Protein AF-A0A962GP03-F1 (afdb_monomer_lite)

Foldseek 3Di:
DVVLLVVLLQQLLVQLLVLLVVLVVLCPPPVHPDPDALLVSLVRSLVRLLVVLVVVVVVLVCCCVPVVDCSLQDDPNRGPSPVVSVSSSVSSNVSSNVNSVVSSVVVVVPCVVVVVVVVVVVCVVCVVVPDDD

Radius of gyration: 21.1 Å; chains: 1; bounding box: 60×28×48 Å

Secondary structure (DSSP, 8-state):
-HHHHHHHHHHHHHHHHHHHHHHHHHHH-TTS-----HHHHHHHHHHHHHHHHHHHHHHHHHHHHHT----S--BTTBSSSHHHHHHHHHHHHHHHHHHHHHHHHHHHTTTHHHHHHHHHHHHHH-HHHH---

pLDDT: mean 88.61, std 11.93, range [52.28, 98.69]

Sequence (133 aa):
WWWDIALHTSSGALLGILGFLLVYVLNENRRIDLHLSPGFVALFAFGFALAAGALWEIFEFSMDKLVGTHMQKPMLGDLSGLTDTMWDLIVDALGALLAALYGWRYLRRGQRSLLRQLIERFVSSNPRLFRRG

Structure (mmCIF, N/CA/C/O bac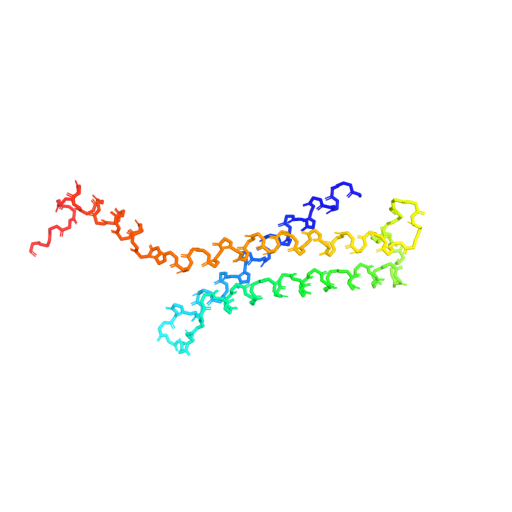kbone):
data_AF-A0A962GP03-F1
#
_entry.id   AF-A0A962GP03-F1
#
loop_
_atom_site.group_PDB
_atom_site.id
_atom_site.type_symbol
_atom_site.label_atom_id
_atom_site.label_alt_id
_atom_site.label_comp_id
_atom_site.label_asym_id
_atom_site.label_entity_id
_atom_site.label_seq_id
_atom_site.pdbx_PDB_ins_code
_atom_site.Cartn_x
_atom_site.Cartn_y
_atom_site.Cartn_z
_atom_site.occupancy
_atom_site.B_iso_or_equiv
_atom_site.auth_seq_id
_atom_site.auth_comp_id
_atom_site.auth_asym_id
_atom_site.auth_atom_id
_atom_site.pdbx_PDB_model_num
ATOM 1 N N . TRP A 1 1 ? 0.698 3.106 -17.165 1.00 73.94 1 TRP A N 1
ATOM 2 C CA . TRP A 1 1 ? 1.052 4.379 -16.511 1.00 73.94 1 TRP A CA 1
ATOM 3 C C . TRP A 1 1 ? -0.111 4.910 -15.682 1.00 73.94 1 TRP A C 1
ATOM 5 O O . TRP A 1 1 ? -0.216 4.469 -14.556 1.00 73.94 1 TRP A O 1
ATOM 15 N N . TRP A 1 2 ? -1.050 5.745 -16.161 1.00 89.94 2 TRP A N 1
ATOM 16 C CA . TRP A 1 2 ? -2.041 6.337 -15.228 1.00 89.94 2 TRP A CA 1
ATOM 17 C C . TRP A 1 2 ? -2.975 5.301 -14.584 1.00 89.94 2 TRP A C 1
ATOM 19 O O . TRP A 1 2 ? -3.374 5.451 -13.432 1.00 89.94 2 TRP A O 1
ATOM 29 N N . TRP A 1 3 ? -3.317 4.248 -15.330 1.00 93.25 3 TRP A N 1
ATOM 30 C CA . TRP A 1 3 ? -4.164 3.169 -14.837 1.00 93.25 3 TRP A CA 1
ATOM 31 C C . TRP A 1 3 ? -3.421 2.224 -13.877 1.00 93.25 3 TRP A C 1
ATOM 33 O O . TRP A 1 3 ? -4.082 1.730 -12.972 1.00 93.25 3 TRP A O 1
ATOM 43 N N . ASP A 1 4 ? -2.094 2.023 -14.013 1.00 93.31 4 ASP A N 1
ATOM 44 C CA . ASP A 1 4 ? -1.279 1.297 -13.005 1.00 93.31 4 ASP A CA 1
ATOM 45 C C . ASP A 1 4 ? -1.375 2.036 -11.683 1.00 93.31 4 ASP A C 1
ATOM 47 O O . ASP A 1 4 ? -1.822 1.486 -10.688 1.00 93.31 4 ASP A O 1
ATOM 51 N N . ILE A 1 5 ? -1.060 3.332 -11.712 1.00 94.38 5 ILE A N 1
ATOM 52 C CA . ILE A 1 5 ? -1.046 4.173 -10.521 1.00 94.38 5 ILE A CA 1
ATOM 53 C C . ILE A 1 5 ? -2.415 4.163 -9.838 1.00 94.38 5 ILE A C 1
ATOM 55 O O . ILE A 1 5 ? -2.506 4.068 -8.614 1.00 94.38 5 ILE A O 1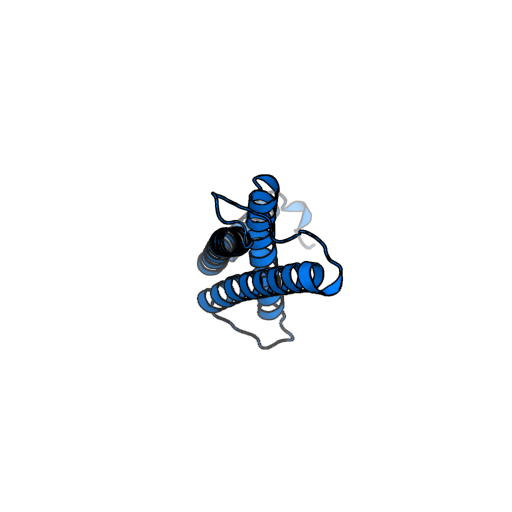
ATOM 59 N N . ALA A 1 6 ? -3.501 4.235 -10.613 1.00 95.12 6 ALA A N 1
ATOM 60 C CA . ALA A 1 6 ? -4.850 4.122 -10.071 1.00 95.12 6 ALA A CA 1
ATOM 61 C C . ALA A 1 6 ? -5.117 2.733 -9.462 1.00 95.12 6 ALA A C 1
ATOM 63 O O . ALA A 1 6 ? -5.709 2.646 -8.383 1.00 95.12 6 ALA A O 1
ATOM 64 N N . LEU A 1 7 ? -4.671 1.666 -10.132 1.00 96.38 7 LEU A N 1
ATOM 65 C CA . LEU A 1 7 ? -4.795 0.291 -9.664 1.00 96.38 7 LEU A CA 1
ATOM 66 C C . LEU A 1 7 ? -4.043 0.095 -8.344 1.00 96.38 7 LEU A C 1
ATOM 68 O O . LEU A 1 7 ? -4.696 -0.302 -7.383 1.00 96.38 7 LEU A O 1
ATOM 72 N N . HIS A 1 8 ? -2.769 0.478 -8.258 1.00 96.56 8 HIS A N 1
ATOM 73 C CA . HIS A 1 8 ? -1.949 0.425 -7.041 1.00 96.56 8 HIS A CA 1
ATOM 74 C C . HIS A 1 8 ? -2.544 1.263 -5.906 1.00 96.56 8 HIS A C 1
ATOM 76 O O . HIS A 1 8 ? -2.837 0.769 -4.821 1.00 96.56 8 HIS A O 1
ATOM 82 N N . THR A 1 9 ? -2.908 2.519 -6.176 1.00 94.94 9 THR A N 1
ATOM 83 C CA . THR A 1 9 ? -3.558 3.358 -5.151 1.00 94.94 9 THR A CA 1
ATOM 84 C C . THR A 1 9 ? -4.806 2.675 -4.570 1.00 94.94 9 THR A C 1
ATOM 86 O O . THR A 1 9 ? -5.031 2.675 -3.354 1.00 94.94 9 THR A O 1
ATOM 89 N N . SER A 1 10 ? -5.640 2.092 -5.440 1.00 95.38 10 SER A N 1
ATOM 90 C CA . SER A 1 10 ? -6.871 1.418 -5.025 1.00 95.38 10 SER A CA 1
ATOM 91 C C . SER A 1 10 ? -6.610 0.081 -4.325 1.00 95.38 10 SER A C 1
ATOM 93 O O . SER A 1 10 ? -7.256 -0.206 -3.314 1.00 95.38 10 SER A O 1
ATOM 9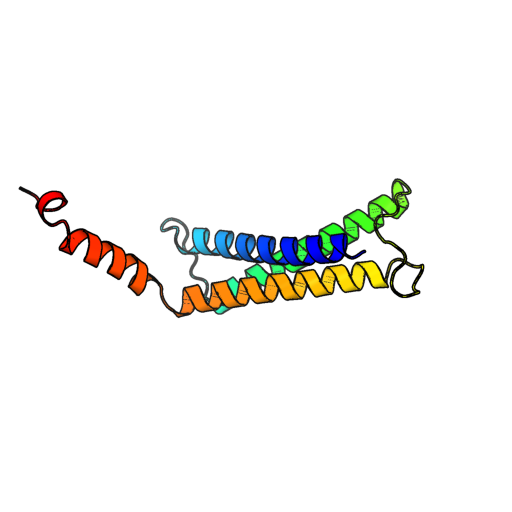5 N N . SER A 1 11 ? -5.649 -0.713 -4.800 1.00 96.00 11 SER A N 1
ATOM 96 C CA . SER A 1 11 ? -5.292 -2.008 -4.227 1.00 96.00 11 SER A CA 1
ATOM 97 C C . SER A 1 11 ? -4.622 -1.829 -2.866 1.00 96.00 11 SER A C 1
ATOM 99 O O . SER A 1 11 ? -5.046 -2.486 -1.918 1.00 96.00 11 SER A O 1
ATOM 101 N N . GLY A 1 12 ? -3.697 -0.878 -2.706 1.00 95.38 12 GLY A N 1
ATOM 102 C CA . GLY A 1 12 ? -3.090 -0.527 -1.422 1.00 95.38 12 GLY A CA 1
ATOM 103 C C . GLY A 1 12 ? -4.129 -0.127 -0.371 1.00 95.38 12 GLY A C 1
ATOM 104 O O . GLY A 1 12 ? -4.097 -0.610 0.765 1.00 95.38 12 GLY A O 1
ATOM 105 N N . ALA A 1 13 ? -5.128 0.679 -0.750 1.00 95.88 13 ALA A N 1
ATOM 106 C CA . ALA A 1 13 ? -6.241 1.017 0.139 1.00 95.88 13 ALA A CA 1
ATOM 107 C C . ALA A 1 13 ? -7.099 -0.210 0.504 1.00 95.88 13 ALA A C 1
ATOM 109 O O . ALA A 1 13 ? -7.403 -0.423 1.682 1.00 95.88 13 ALA A O 1
ATOM 110 N N . LEU A 1 14 ? -7.475 -1.037 -0.478 1.00 96.56 14 LEU A N 1
ATOM 111 C CA . LEU A 1 14 ? -8.283 -2.243 -0.260 1.00 96.56 14 LEU A CA 1
ATOM 112 C C . LEU A 1 14 ? -7.553 -3.286 0.596 1.00 96.56 14 LEU A C 1
ATOM 114 O O . LEU A 1 14 ? -8.155 -3.864 1.501 1.00 96.56 14 LEU A O 1
ATOM 118 N N . LEU A 1 15 ? -6.258 -3.493 0.362 1.00 96.81 15 LEU A N 1
ATOM 119 C CA . LEU A 1 15 ? -5.404 -4.379 1.152 1.00 96.81 15 LEU A CA 1
ATOM 120 C C . LEU A 1 15 ? -5.220 -3.850 2.575 1.00 96.81 15 LEU A C 1
ATOM 122 O O . LEU A 1 15 ? -5.252 -4.636 3.521 1.00 96.81 15 LEU A O 1
ATOM 126 N N . GLY A 1 16 ? -5.121 -2.529 2.757 1.00 94.62 16 GLY A N 1
ATOM 127 C CA . GLY A 1 16 ? -5.134 -1.904 4.080 1.00 94.62 16 GLY A CA 1
ATOM 128 C C . GLY A 1 16 ? -6.443 -2.170 4.832 1.00 94.62 16 GLY A C 1
ATOM 129 O O . GLY A 1 16 ? -6.424 -2.541 6.007 1.00 94.62 16 GLY A O 1
ATOM 130 N N . ILE A 1 17 ? -7.593 -2.058 4.156 1.00 93.75 17 ILE A N 1
ATOM 131 C CA . ILE A 1 17 ? -8.903 -2.414 4.730 1.00 93.75 17 ILE A CA 1
ATOM 132 C C . ILE A 1 17 ? -8.954 -3.908 5.076 1.00 93.75 17 ILE A C 1
ATOM 134 O O . ILE A 1 17 ? -9.403 -4.268 6.164 1.00 93.75 17 ILE A O 1
ATOM 138 N N . LEU A 1 18 ? -8.472 -4.779 4.189 1.00 92.88 18 LEU A N 1
ATOM 139 C CA . LEU A 1 18 ? -8.438 -6.222 4.416 1.00 92.88 18 LEU A CA 1
ATOM 140 C C . LEU A 1 18 ? -7.566 -6.591 5.625 1.00 92.88 18 LEU A C 1
ATOM 142 O O . LEU A 1 18 ? -8.016 -7.336 6.496 1.00 92.88 18 LEU A O 1
ATOM 146 N N . GLY A 1 19 ? -6.353 -6.039 5.717 1.00 92.19 19 GLY A N 1
ATOM 147 C CA . GLY A 1 19 ? -5.444 -6.257 6.844 1.00 92.19 19 GLY A CA 1
ATOM 148 C C . GLY A 1 19 ? -6.044 -5.776 8.167 1.00 92.19 19 GLY A C 1
ATOM 149 O O . GLY A 1 19 ? -5.946 -6.461 9.187 1.00 92.19 19 GLY A O 1
ATOM 150 N N . PHE A 1 20 ? -6.747 -4.640 8.140 1.00 91.12 20 PHE A N 1
ATOM 151 C CA . PHE A 1 20 ? -7.513 -4.154 9.285 1.00 91.12 20 PHE A CA 1
ATOM 152 C C . PHE A 1 20 ? -8.630 -5.130 9.686 1.00 91.12 20 PHE A C 1
ATOM 154 O O . PHE A 1 20 ? -8.742 -5.472 10.863 1.00 91.12 20 PHE A O 1
ATOM 161 N N . LEU A 1 21 ? -9.445 -5.593 8.730 1.00 88.69 21 LEU A N 1
ATOM 162 C CA . LEU A 1 21 ? -10.561 -6.511 8.990 1.00 88.69 21 LEU A CA 1
ATOM 163 C C . LEU A 1 21 ? -10.086 -7.856 9.543 1.00 88.69 21 LEU A C 1
ATOM 165 O O . LEU A 1 21 ? -10.710 -8.379 10.464 1.00 88.69 21 LEU A O 1
ATOM 169 N N . LEU A 1 22 ? -8.974 -8.388 9.029 1.00 89.19 22 LEU A N 1
ATOM 170 C CA . LEU A 1 22 ? -8.378 -9.634 9.508 1.00 89.19 22 LEU A CA 1
ATOM 171 C C . LEU A 1 22 ? -8.068 -9.544 11.002 1.00 89.19 22 LEU A C 1
ATOM 173 O O . LEU A 1 22 ? -8.520 -10.379 11.785 1.00 89.19 22 LEU A O 1
ATOM 177 N N . VAL A 1 23 ? -7.354 -8.498 11.417 1.00 86.62 23 VAL A N 1
ATOM 178 C CA . VAL A 1 23 ? -7.012 -8.323 12.830 1.00 86.62 23 VAL A CA 1
ATOM 179 C C . VAL A 1 23 ? -8.242 -7.981 13.657 1.00 86.62 23 VAL A C 1
ATOM 181 O O . VAL A 1 23 ? -8.386 -8.515 14.750 1.00 86.62 23 VAL A O 1
ATOM 184 N N . TYR A 1 24 ? -9.154 -7.150 13.149 1.00 83.00 24 TYR A N 1
ATOM 185 C CA . TYR A 1 24 ? -10.393 -6.806 13.846 1.00 83.00 24 TYR A CA 1
ATOM 186 C C . TYR A 1 24 ? -11.226 -8.048 14.195 1.00 83.00 24 TYR A C 1
ATOM 188 O O . TYR A 1 24 ? -11.640 -8.205 15.343 1.00 83.00 24 TYR A O 1
ATOM 196 N N . VAL A 1 25 ? -11.415 -8.962 13.238 1.00 81.19 25 VAL A N 1
ATOM 197 C CA . VAL A 1 25 ? -12.153 -10.217 13.450 1.00 81.19 25 VAL A CA 1
ATOM 198 C C . VAL A 1 25 ? -11.456 -11.107 14.478 1.00 81.19 25 VAL A C 1
ATOM 200 O O . VAL A 1 25 ? -12.127 -11.685 15.333 1.00 81.19 25 VAL A O 1
ATOM 203 N N . LEU A 1 26 ? -10.123 -11.201 14.435 1.00 81.25 26 LEU A N 1
ATOM 204 C CA . LEU A 1 26 ? -9.358 -11.955 15.431 1.00 81.25 26 LEU A CA 1
ATOM 205 C C . LEU A 1 26 ? -9.469 -11.333 16.832 1.00 81.25 26 LEU A C 1
ATOM 207 O O . LEU A 1 26 ? -9.595 -12.071 17.803 1.00 81.25 26 LEU A O 1
ATOM 211 N N . ASN A 1 27 ? -9.483 -10.001 16.928 1.00 78.44 27 ASN A N 1
ATOM 212 C CA . ASN A 1 27 ? -9.576 -9.250 18.186 1.00 78.44 27 ASN A CA 1
ATOM 213 C C . ASN A 1 27 ? -10.968 -9.341 18.850 1.00 78.44 27 ASN A C 1
ATOM 215 O O . ASN A 1 27 ? -11.084 -9.199 20.064 1.00 78.44 27 ASN A O 1
ATOM 219 N N . GLU A 1 28 ? -12.037 -9.530 18.066 1.00 75.50 28 GLU A N 1
ATOM 220 C CA . GLU A 1 28 ? -13.422 -9.674 18.562 1.00 75.50 28 GLU A CA 1
ATOM 221 C C . GLU A 1 28 ? -13.822 -11.141 18.815 1.00 75.50 28 GLU A C 1
ATOM 223 O O . GLU A 1 28 ? -14.871 -11.426 19.407 1.00 75.50 28 GLU A O 1
ATOM 228 N N . ASN A 1 29 ? -13.010 -12.106 18.377 1.00 77.75 29 ASN A N 1
ATOM 229 C CA . ASN A 1 29 ? -13.312 -13.518 18.560 1.00 77.75 29 ASN A CA 1
ATOM 230 C C . ASN A 1 29 ? -13.080 -13.939 20.016 1.00 77.75 29 ASN A C 1
ATOM 232 O O . ASN A 1 29 ? -11.956 -14.163 20.435 1.00 77.75 29 ASN A O 1
ATOM 236 N N . ARG A 1 30 ? -14.160 -14.170 20.772 1.00 71.75 30 ARG A N 1
ATOM 237 C CA . ARG A 1 30 ? -14.099 -14.576 22.193 1.00 71.75 30 ARG A CA 1
ATOM 238 C C . ARG A 1 30 ? -13.362 -15.897 22.467 1.00 71.75 30 ARG A C 1
ATOM 240 O O . ARG A 1 30 ? -13.110 -16.195 23.628 1.00 71.75 30 ARG A O 1
ATOM 247 N N . ARG A 1 31 ? -13.088 -16.718 21.443 1.00 74.88 31 ARG A N 1
ATOM 248 C CA . ARG A 1 31 ? -12.285 -17.951 21.567 1.00 74.88 31 ARG A CA 1
ATOM 249 C C . ARG A 1 31 ? -10.786 -17.709 21.375 1.00 74.88 31 ARG A C 1
ATOM 251 O O . ARG A 1 31 ? -10.005 -18.615 21.643 1.00 74.88 31 ARG A O 1
ATOM 258 N N . ILE A 1 32 ? -10.401 -16.535 20.879 1.00 71.19 32 ILE A N 1
ATOM 259 C CA . ILE A 1 32 ? -9.021 -16.140 20.617 1.00 71.19 32 ILE A CA 1
ATOM 260 C C . ILE A 1 32 ? -8.696 -15.000 21.585 1.00 71.19 32 ILE A C 1
ATOM 262 O O . ILE A 1 32 ? -9.307 -13.940 21.525 1.00 71.19 32 ILE A O 1
ATOM 266 N N . ASP A 1 33 ? -7.743 -15.216 22.489 1.00 71.31 33 ASP A N 1
ATOM 267 C CA . ASP A 1 33 ? -7.310 -14.201 23.458 1.00 71.31 33 ASP A CA 1
ATOM 268 C C . ASP A 1 33 ? -6.344 -13.201 22.798 1.00 71.31 33 ASP A C 1
ATOM 270 O O . ASP A 1 33 ? -5.148 -13.152 23.084 1.00 71.31 33 ASP A O 1
ATOM 274 N N . LEU A 1 34 ? -6.850 -12.471 21.801 1.00 72.62 34 LEU A N 1
ATOM 275 C CA . LEU A 1 34 ? -6.109 -11.453 21.068 1.00 72.62 34 LEU A CA 1
ATOM 276 C C . LEU A 1 34 ? -6.694 -10.086 21.426 1.00 72.62 34 LEU A C 1
ATOM 278 O O . LEU A 1 34 ? -7.860 -9.805 21.156 1.00 72.62 34 LEU A O 1
ATOM 282 N N . HIS A 1 35 ? -5.878 -9.240 22.054 1.00 77.44 35 HIS A N 1
ATOM 283 C CA . HIS A 1 35 ? -6.270 -7.903 22.501 1.00 77.44 35 HIS A CA 1
ATOM 284 C C . HIS A 1 35 ? -5.227 -6.865 22.078 1.00 77.44 35 HIS A C 1
ATOM 286 O O . HIS A 1 35 ? -4.444 -6.346 22.872 1.00 77.44 35 HIS A O 1
ATOM 292 N N . LEU A 1 36 ? -5.208 -6.564 20.784 1.00 85.38 36 LEU A N 1
ATOM 293 C CA . LEU A 1 36 ? -4.320 -5.577 20.188 1.00 85.38 36 LEU A CA 1
ATOM 294 C C . LEU A 1 36 ? -4.889 -4.165 20.328 1.00 85.38 36 LEU A C 1
ATOM 296 O O . LEU A 1 36 ? -6.085 -3.919 20.141 1.00 85.38 36 LEU A O 1
ATOM 300 N N . SER A 1 37 ? -4.003 -3.211 20.625 1.00 89.69 37 SER A N 1
ATOM 301 C CA . SER A 1 37 ? -4.371 -1.797 20.682 1.00 89.69 37 SER A CA 1
ATOM 302 C C . SER A 1 37 ? -4.753 -1.276 19.287 1.00 89.69 37 SER A C 1
ATOM 304 O O . SER A 1 37 ? -4.152 -1.697 18.295 1.00 89.69 37 SER A O 1
ATOM 306 N N . PRO A 1 38 ? -5.665 -0.290 19.177 1.00 88.56 38 PRO A N 1
ATOM 307 C CA . PRO A 1 38 ? -6.031 0.309 17.892 1.00 88.56 38 PRO A CA 1
ATOM 308 C C . PRO A 1 38 ? -4.836 0.770 17.049 1.00 88.56 38 PRO A C 1
ATOM 310 O O . PRO A 1 38 ? -4.869 0.676 15.826 1.00 88.56 38 PRO A O 1
ATOM 313 N N . GLY A 1 39 ? -3.780 1.276 17.699 1.00 91.31 39 GLY A N 1
ATOM 314 C CA . GLY A 1 39 ? -2.549 1.700 17.026 1.00 91.31 39 GLY A CA 1
ATOM 315 C C . GLY A 1 39 ? -1.803 0.537 16.382 1.00 91.31 39 GLY A C 1
ATOM 316 O O . GLY A 1 39 ? -1.377 0.650 15.238 1.00 91.31 39 GLY A O 1
ATOM 317 N N . PHE A 1 40 ? -1.702 -0.591 17.085 1.00 92.69 40 PHE A N 1
ATOM 318 C CA . PHE A 1 40 ? -1.042 -1.779 16.557 1.00 92.69 40 PHE A CA 1
ATOM 319 C C . PHE A 1 40 ? -1.841 -2.416 15.413 1.00 92.69 40 PHE A C 1
ATOM 321 O O . PHE A 1 40 ? -1.251 -2.803 14.411 1.00 92.69 40 PHE A O 1
ATOM 328 N N . VAL A 1 41 ? -3.177 -2.447 15.507 1.00 92.38 41 VAL A N 1
ATOM 329 C CA . VAL A 1 41 ? -4.043 -2.913 14.406 1.00 92.38 41 VAL A CA 1
ATOM 330 C C . VAL A 1 41 ? -3.819 -2.086 13.136 1.00 92.38 41 VAL A C 1
ATOM 332 O O . VAL A 1 41 ? -3.688 -2.638 12.049 1.00 92.38 41 VAL A O 1
ATOM 335 N N . ALA A 1 42 ? -3.735 -0.762 13.272 1.00 94.56 42 ALA A N 1
ATOM 336 C CA . ALA A 1 42 ? -3.490 0.132 12.145 1.00 94.56 42 ALA A CA 1
ATOM 337 C C . ALA A 1 42 ? -2.085 -0.037 11.551 1.00 94.56 42 ALA A C 1
ATOM 339 O O . ALA A 1 42 ? -1.938 -0.073 10.332 1.00 94.56 42 ALA A O 1
ATOM 340 N N . LEU A 1 43 ? -1.066 -0.187 12.403 1.00 96.50 43 LEU A N 1
ATOM 341 C CA . LEU A 1 43 ? 0.302 -0.463 11.966 1.00 96.50 43 LEU A CA 1
ATOM 342 C C . LEU A 1 43 ? 0.389 -1.792 11.207 1.00 96.50 43 LEU A C 1
ATOM 344 O O . LEU A 1 43 ? 1.002 -1.844 10.145 1.00 96.50 43 LEU A O 1
ATOM 348 N N . PHE A 1 44 ? -0.254 -2.843 11.724 1.00 96.00 44 PHE A N 1
ATOM 349 C CA . PHE A 1 44 ? -0.330 -4.135 11.049 1.00 96.00 44 PHE A CA 1
ATOM 350 C C . PHE A 1 44 ? -1.019 -4.011 9.691 1.00 96.00 44 PHE A C 1
ATOM 352 O O . PHE A 1 44 ? -0.480 -4.486 8.702 1.00 96.00 44 PHE A O 1
ATOM 359 N N . ALA A 1 45 ? -2.179 -3.354 9.626 1.00 95.81 45 ALA A N 1
ATOM 360 C CA . ALA A 1 45 ? -2.928 -3.176 8.385 1.00 95.81 45 ALA A CA 1
ATOM 361 C C . ALA A 1 45 ? -2.103 -2.455 7.306 1.00 95.81 45 ALA A C 1
ATOM 363 O O . ALA A 1 45 ? -2.074 -2.884 6.154 1.00 95.81 45 ALA A O 1
ATOM 364 N N . PHE A 1 46 ? -1.390 -1.397 7.699 1.00 97.69 46 PHE A N 1
ATOM 365 C CA . PHE A 1 46 ? -0.480 -0.668 6.820 1.00 97.69 46 PHE A CA 1
ATOM 366 C C . PHE A 1 46 ? 0.690 -1.542 6.346 1.00 97.69 46 PHE A C 1
ATOM 368 O O . PHE A 1 46 ? 0.942 -1.640 5.148 1.00 97.69 46 PHE A O 1
ATOM 375 N N . GLY A 1 47 ? 1.376 -2.219 7.272 1.00 98.19 47 GLY A N 1
ATOM 376 C CA . GLY A 1 47 ? 2.505 -3.091 6.943 1.00 98.19 47 GLY A CA 1
ATOM 377 C C . GLY A 1 47 ? 2.106 -4.293 6.085 1.00 98.19 47 GLY A C 1
ATOM 378 O O . GLY A 1 47 ? 2.835 -4.661 5.172 1.00 98.19 47 GLY A O 1
ATOM 379 N N . PHE A 1 48 ? 0.929 -4.868 6.334 1.00 97.31 48 PHE A N 1
ATOM 380 C CA . PHE A 1 48 ? 0.355 -5.947 5.535 1.00 97.31 48 PHE A CA 1
ATOM 381 C C . PHE A 1 48 ? 0.147 -5.517 4.079 1.00 97.31 48 PHE A C 1
ATOM 383 O O . PHE A 1 48 ? 0.557 -6.232 3.168 1.00 97.31 48 PHE A O 1
ATOM 390 N N . ALA A 1 49 ? -0.441 -4.338 3.860 1.00 97.81 49 ALA A N 1
ATOM 391 C CA . ALA A 1 49 ? -0.653 -3.809 2.517 1.00 97.81 49 ALA A CA 1
ATOM 392 C C . ALA A 1 49 ? 0.672 -3.529 1.793 1.00 97.81 49 ALA A C 1
ATOM 394 O O . ALA A 1 49 ? 0.830 -3.945 0.650 1.00 97.81 49 ALA A O 1
ATOM 395 N N . LEU A 1 50 ? 1.650 -2.916 2.473 1.00 98.25 50 LEU A N 1
ATOM 396 C CA . LEU A 1 50 ? 2.983 -2.695 1.901 1.00 98.25 50 LEU A CA 1
ATOM 397 C C . LEU A 1 50 ? 3.711 -3.996 1.562 1.00 98.25 50 LEU A C 1
ATOM 399 O O . LEU A 1 50 ? 4.367 -4.075 0.530 1.00 98.25 50 LEU A O 1
ATOM 403 N N . ALA A 1 51 ? 3.606 -5.016 2.415 1.00 98.38 51 ALA A N 1
ATOM 404 C CA . ALA A 1 51 ? 4.207 -6.316 2.142 1.00 98.38 51 ALA A CA 1
ATOM 405 C C . ALA A 1 51 ? 3.582 -6.965 0.900 1.00 98.38 51 ALA A C 1
ATOM 407 O O . ALA A 1 51 ? 4.301 -7.524 0.079 1.00 98.38 51 ALA A O 1
ATOM 408 N N . ALA A 1 52 ? 2.261 -6.861 0.737 1.00 98.25 52 ALA A N 1
ATOM 409 C CA . ALA A 1 52 ? 1.574 -7.345 -0.454 1.00 98.25 52 ALA A CA 1
ATOM 410 C C . ALA A 1 52 ? 1.969 -6.559 -1.721 1.00 98.25 52 ALA A C 1
ATOM 412 O O . ALA A 1 52 ? 2.235 -7.192 -2.739 1.00 98.25 52 ALA A O 1
ATOM 413 N N . GLY A 1 53 ? 2.083 -5.227 -1.646 1.00 98.12 53 GLY A N 1
ATOM 414 C CA . GLY A 1 53 ? 2.591 -4.397 -2.747 1.00 98.12 53 GLY A CA 1
ATOM 415 C C . GLY A 1 53 ? 4.027 -4.762 -3.133 1.00 98.12 53 GLY A C 1
ATOM 416 O O . GLY A 1 53 ? 4.316 -5.041 -4.288 1.00 98.12 53 GLY A O 1
ATOM 417 N N . ALA A 1 54 ? 4.923 -4.920 -2.156 1.00 98.56 54 ALA A N 1
ATOM 418 C CA . ALA A 1 54 ? 6.294 -5.363 -2.418 1.00 98.56 54 ALA A CA 1
ATOM 419 C C . ALA A 1 54 ? 6.365 -6.769 -3.043 1.00 98.56 54 ALA A C 1
ATOM 421 O O . ALA A 1 54 ? 7.203 -7.020 -3.906 1.00 98.56 54 ALA A O 1
ATOM 422 N N . LEU A 1 55 ? 5.493 -7.696 -2.627 1.00 98.69 55 LEU A N 1
ATOM 423 C CA . LEU A 1 55 ? 5.391 -9.016 -3.258 1.00 98.69 55 LEU A CA 1
ATOM 424 C C . LEU A 1 55 ? 4.911 -8.921 -4.709 1.00 98.69 55 LEU A C 1
ATOM 426 O O . LEU A 1 55 ? 5.370 -9.706 -5.539 1.00 98.69 55 LEU A O 1
ATOM 430 N N . TRP A 1 56 ? 4.021 -7.976 -5.011 1.00 98.44 56 TRP A N 1
ATOM 431 C CA . TRP A 1 56 ? 3.597 -7.700 -6.377 1.00 98.44 56 TRP A CA 1
ATOM 432 C C . TRP A 1 56 ? 4.761 -7.184 -7.228 1.00 98.44 56 TRP A C 1
ATOM 434 O O . TRP A 1 56 ? 5.047 -7.783 -8.256 1.00 98.44 56 TRP A O 1
ATOM 444 N N . GLU A 1 57 ? 5.532 -6.207 -6.749 1.00 98.44 57 GLU A N 1
ATOM 445 C CA . GLU A 1 57 ? 6.720 -5.708 -7.466 1.00 98.44 57 GLU A CA 1
ATOM 446 C C . GLU A 1 57 ? 7.770 -6.800 -7.720 1.00 98.44 57 GLU A C 1
ATOM 448 O O . GLU A 1 57 ? 8.390 -6.870 -8.782 1.00 98.44 57 GLU A O 1
ATOM 453 N N . ILE A 1 58 ? 7.959 -7.710 -6.758 1.00 98.69 58 ILE A N 1
ATOM 454 C CA . ILE A 1 58 ? 8.835 -8.876 -6.938 1.00 98.69 58 ILE A CA 1
ATOM 455 C C . ILE A 1 58 ? 8.289 -9.800 -8.032 1.00 98.69 58 ILE A C 1
ATOM 457 O O . ILE A 1 58 ? 9.068 -10.359 -8.812 1.00 98.69 58 ILE A O 1
ATOM 461 N N . PHE A 1 59 ? 6.969 -9.987 -8.089 1.00 98.38 59 PHE A N 1
ATOM 462 C CA . PHE A 1 59 ? 6.323 -10.757 -9.144 1.00 98.38 59 PHE A CA 1
ATOM 463 C C . PHE A 1 59 ? 6.516 -10.093 -10.512 1.00 98.38 59 PHE A C 1
ATOM 465 O O . PHE A 1 59 ? 6.943 -10.783 -11.437 1.00 98.38 59 PHE A O 1
ATOM 472 N N . GLU A 1 60 ? 6.300 -8.782 -10.628 1.00 98.06 60 GLU A N 1
ATOM 473 C CA . GLU A 1 60 ? 6.518 -8.032 -11.871 1.00 98.06 60 GLU A CA 1
ATOM 474 C C . GLU A 1 60 ? 7.955 -8.182 -12.373 1.00 98.06 60 GLU A C 1
ATOM 476 O O . GLU A 1 60 ? 8.188 -8.626 -13.499 1.00 98.06 60 GLU A O 1
ATOM 481 N N . PHE A 1 61 ? 8.927 -7.929 -11.491 1.00 98.12 61 PHE A N 1
ATOM 482 C CA . PHE A 1 61 ? 10.341 -8.109 -11.798 1.00 98.12 61 PHE A CA 1
ATOM 483 C C . PHE A 1 61 ? 10.645 -9.539 -12.259 1.00 98.12 61 PHE A C 1
ATOM 485 O O . PHE A 1 61 ? 11.374 -9.758 -13.229 1.00 98.12 61 PHE A O 1
ATOM 492 N N . SER A 1 62 ? 10.082 -10.537 -11.576 1.00 98.44 62 SER A N 1
ATOM 493 C CA . SER A 1 62 ? 10.292 -11.944 -11.924 1.00 98.44 62 SER A CA 1
ATOM 494 C C . SER A 1 62 ? 9.713 -12.279 -13.297 1.00 98.44 62 SER A C 1
ATOM 496 O O . SER A 1 62 ? 10.365 -12.975 -14.073 1.00 98.44 62 SER A O 1
ATOM 498 N N . MET A 1 63 ? 8.527 -11.773 -13.630 1.00 98.31 63 MET A N 1
ATOM 499 C CA . MET A 1 63 ? 7.904 -11.972 -14.938 1.00 98.31 63 MET A CA 1
ATOM 500 C C . MET A 1 63 ? 8.714 -11.303 -16.053 1.00 98.31 63 MET A C 1
ATOM 502 O O . MET A 1 63 ? 8.980 -11.930 -17.084 1.00 98.31 63 MET A O 1
ATOM 506 N N . ASP A 1 64 ? 9.221 -10.095 -15.812 1.00 97.25 64 ASP A N 1
ATOM 507 C CA . ASP A 1 64 ? 10.053 -9.378 -16.778 1.00 97.25 64 ASP A CA 1
ATOM 508 C C . ASP A 1 64 ? 11.388 -10.095 -17.029 1.00 97.25 64 ASP A C 1
ATOM 510 O O . ASP A 1 64 ? 11.881 -10.113 -18.158 1.00 97.25 64 ASP A O 1
ATOM 514 N N . LYS A 1 65 ? 11.969 -10.751 -16.012 1.00 97.12 65 LYS A N 1
ATOM 515 C CA . LYS A 1 65 ? 13.223 -11.514 -16.166 1.00 97.12 65 LYS A CA 1
ATOM 516 C C . LYS A 1 65 ? 13.048 -12.928 -16.704 1.00 97.12 65 LYS A C 1
ATOM 518 O O . LYS A 1 65 ? 13.908 -13.386 -17.452 1.00 97.12 65 LYS A O 1
ATOM 523 N N . LEU A 1 66 ? 11.997 -13.636 -16.300 1.00 98.00 66 LEU A N 1
ATOM 524 C CA . LEU A 1 66 ? 11.834 -15.062 -16.599 1.00 98.00 66 LEU A CA 1
ATOM 525 C C . LEU A 1 66 ? 10.962 -15.313 -17.828 1.00 98.00 66 LEU A C 1
ATOM 527 O O . LEU A 1 66 ? 11.200 -16.272 -18.558 1.00 98.00 66 LEU A O 1
ATOM 531 N N . VAL A 1 67 ? 9.951 -14.472 -18.045 1.00 97.50 67 VAL A N 1
ATOM 532 C 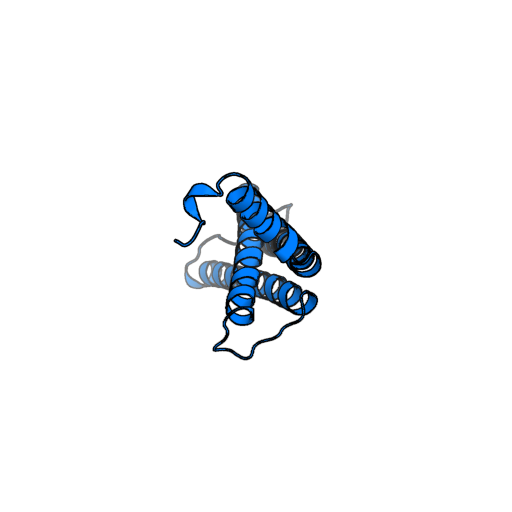CA . VAL A 1 67 ? 8.949 -14.641 -19.109 1.00 97.50 67 VAL A CA 1
ATOM 533 C C . VAL A 1 67 ? 9.137 -13.608 -20.224 1.00 97.50 67 VAL A C 1
ATOM 535 O O . VAL A 1 67 ? 8.671 -13.824 -21.341 1.00 97.50 67 VAL A O 1
ATOM 538 N N . GLY A 1 68 ? 9.871 -12.523 -19.963 1.00 94.62 68 GLY A N 1
ATOM 539 C CA . GLY A 1 68 ? 10.119 -11.463 -20.941 1.00 94.62 68 GLY A CA 1
ATOM 540 C C . GLY A 1 68 ? 8.911 -10.549 -21.136 1.00 94.62 68 GLY A C 1
ATOM 541 O O . GLY A 1 68 ? 8.681 -10.054 -22.239 1.00 94.62 68 GLY A O 1
ATOM 542 N N . THR A 1 69 ? 8.107 -10.366 -20.085 1.00 95.62 69 THR A N 1
ATOM 543 C CA . THR A 1 69 ? 7.049 -9.351 -20.059 1.00 95.62 69 THR A CA 1
ATOM 544 C C . THR A 1 69 ? 7.633 -7.936 -19.933 1.00 95.62 69 THR A C 1
ATOM 546 O O . THR A 1 69 ? 8.849 -7.742 -19.893 1.00 95.62 69 THR A O 1
ATOM 549 N N . HIS A 1 70 ? 6.747 -6.938 -19.910 1.00 94.00 70 HIS A N 1
ATOM 550 C CA . HIS A 1 70 ? 7.080 -5.530 -19.678 1.00 94.00 70 HIS A CA 1
ATOM 551 C C . HIS A 1 70 ? 6.128 -4.934 -18.635 1.00 94.00 70 HIS A C 1
ATOM 553 O O . HIS A 1 70 ? 5.346 -4.026 -18.935 1.00 94.00 70 HIS A O 1
ATOM 559 N N . MET A 1 71 ? 6.120 -5.531 -17.446 1.00 96.00 71 MET A N 1
ATOM 560 C CA . MET A 1 71 ? 5.292 -5.100 -16.325 1.00 96.00 71 MET A CA 1
ATOM 561 C C . MET A 1 71 ? 5.856 -3.824 -15.694 1.00 96.00 71 MET A C 1
ATOM 563 O O . MET A 1 71 ? 5.093 -2.866 -15.580 1.00 96.00 71 MET A O 1
ATOM 567 N N . GLN A 1 72 ? 7.178 -3.768 -15.471 1.00 96.81 72 GLN A N 1
ATOM 568 C CA . GLN A 1 72 ? 7.899 -2.584 -14.992 1.00 96.81 72 GLN A CA 1
ATOM 569 C C . GLN A 1 72 ? 8.273 -1.679 -16.176 1.00 96.81 72 GLN A C 1
ATOM 571 O O . GLN A 1 72 ? 9.225 -1.931 -16.926 1.00 96.81 72 GLN A O 1
ATOM 576 N N . LYS A 1 73 ? 7.487 -0.625 -16.400 1.00 93.75 73 LYS A N 1
ATOM 577 C CA . LYS A 1 73 ? 7.492 0.151 -17.651 1.00 93.75 73 LYS A CA 1
ATOM 578 C C . LYS A 1 73 ? 8.409 1.376 -17.569 1.00 93.75 73 LYS A C 1
ATOM 580 O O . LYS A 1 73 ? 8.625 1.941 -16.500 1.00 93.75 73 LYS A O 1
ATOM 585 N N . PRO A 1 74 ? 8.904 1.884 -18.713 1.00 95.19 74 PRO A N 1
ATOM 586 C CA . PRO A 1 74 ? 9.528 3.196 -18.751 1.00 95.19 74 PRO A CA 1
ATOM 587 C C . PRO A 1 74 ? 8.574 4.292 -18.271 1.00 95.19 74 PRO A C 1
ATOM 589 O O . PRO A 1 74 ? 7.469 4.440 -18.802 1.00 95.19 74 PRO A O 1
ATOM 592 N N . MET A 1 75 ? 9.015 5.102 -17.313 1.00 94.75 75 MET A N 1
ATOM 593 C CA . MET A 1 75 ? 8.189 6.150 -16.727 1.00 94.75 75 MET A CA 1
ATOM 594 C C . MET A 1 75 ? 9.002 7.409 -16.429 1.00 94.75 75 MET A C 1
ATOM 596 O O . MET A 1 75 ? 10.123 7.345 -15.941 1.00 94.75 75 MET A O 1
ATOM 600 N N . LEU A 1 76 ? 8.428 8.578 -16.741 1.00 93.94 76 LEU A N 1
ATOM 601 C CA . LEU A 1 76 ? 9.021 9.900 -16.473 1.00 93.94 76 LEU A CA 1
ATOM 602 C C . LEU A 1 76 ? 10.472 10.062 -16.982 1.00 93.94 76 LEU A C 1
ATOM 604 O O . LEU A 1 76 ? 11.266 10.791 -16.396 1.00 93.94 76 LEU A O 1
ATOM 608 N N . GLY A 1 77 ? 10.809 9.408 -18.097 1.00 93.31 77 GLY A N 1
ATOM 609 C CA . GLY A 1 77 ? 12.142 9.466 -18.711 1.00 93.31 77 GLY A CA 1
ATOM 610 C C . GLY A 1 77 ? 13.140 8.430 -18.184 1.00 93.31 77 GLY A C 1
ATOM 611 O O . GLY A 1 77 ? 14.233 8.324 -18.734 1.00 93.31 77 GLY A O 1
ATOM 612 N N . ASP A 1 78 ? 12.769 7.635 -17.183 1.00 96.06 78 ASP A N 1
ATOM 613 C CA . ASP A 1 78 ? 13.532 6.471 -16.743 1.00 96.06 78 ASP A CA 1
ATOM 614 C C . ASP A 1 78 ? 13.103 5.226 -17.529 1.00 96.06 78 ASP A C 1
ATOM 616 O O . ASP A 1 78 ? 11.933 4.851 -17.530 1.00 96.06 78 ASP A O 1
ATOM 620 N N . LEU A 1 79 ? 14.057 4.588 -18.210 1.00 94.75 79 LEU A N 1
ATOM 621 C CA . LEU A 1 79 ? 13.826 3.387 -19.021 1.00 94.75 79 LEU A CA 1
ATOM 622 C C . LEU A 1 79 ? 14.016 2.080 -18.236 1.00 94.75 79 LEU A C 1
ATOM 624 O O . LEU A 1 79 ? 13.782 1.009 -18.789 1.00 94.75 79 LEU A O 1
ATOM 628 N N . SER A 1 80 ? 14.485 2.148 -16.987 1.00 94.44 80 SER A N 1
ATOM 629 C CA . SER A 1 80 ? 14.857 0.963 -16.206 1.00 94.44 80 SER A CA 1
ATOM 630 C C . SER A 1 80 ? 13.681 0.250 -15.535 1.00 94.44 80 SER A C 1
ATOM 632 O O . SER A 1 80 ? 13.852 -0.886 -15.101 1.00 94.44 80 SER A O 1
ATOM 634 N N . GLY A 1 81 ? 12.524 0.913 -15.426 1.00 96.06 81 GLY A N 1
ATOM 635 C CA . GLY A 1 81 ? 11.379 0.449 -14.635 1.00 96.06 81 GLY A CA 1
ATOM 636 C C . GLY A 1 81 ? 11.467 0.813 -13.147 1.00 96.06 81 GLY A C 1
ATOM 637 O O . GLY A 1 81 ? 10.473 0.699 -12.441 1.00 96.06 81 GLY A O 1
ATOM 638 N N . LEU A 1 82 ? 12.610 1.327 -12.665 1.00 97.12 82 LEU A N 1
ATOM 639 C CA . LEU A 1 82 ? 12.778 1.739 -11.265 1.00 97.12 82 LEU A CA 1
ATOM 640 C C . LEU A 1 82 ? 11.742 2.791 -10.861 1.00 97.12 82 LEU A C 1
ATOM 642 O O . LEU A 1 82 ? 11.158 2.714 -9.784 1.00 97.12 82 LEU A O 1
ATOM 646 N N . THR A 1 83 ? 11.527 3.786 -11.716 1.00 97.44 83 THR A N 1
ATOM 647 C CA . THR A 1 83 ? 10.581 4.865 -11.433 1.00 97.44 83 THR A CA 1
ATOM 648 C C . THR A 1 83 ? 9.141 4.357 -11.357 1.00 97.44 83 THR A C 1
ATOM 650 O O . THR A 1 83 ? 8.409 4.846 -10.506 1.00 97.44 83 THR A O 1
ATOM 653 N N . ASP A 1 84 ? 8.750 3.377 -12.177 1.00 97.44 84 ASP A N 1
ATOM 654 C CA . ASP A 1 84 ? 7.425 2.724 -12.144 1.00 97.44 84 ASP A CA 1
ATOM 655 C C . ASP A 1 84 ? 7.199 2.081 -10.769 1.00 97.44 84 ASP A C 1
ATOM 657 O O . ASP A 1 84 ? 6.434 2.606 -9.960 1.00 97.44 84 ASP A O 1
ATOM 661 N N . THR A 1 85 ? 8.053 1.114 -10.419 1.00 97.69 85 THR A N 1
ATOM 662 C CA . THR A 1 85 ? 8.041 0.406 -9.131 1.00 97.69 85 THR A CA 1
ATOM 663 C C . THR A 1 85 ? 8.048 1.332 -7.921 1.00 97.69 85 THR A C 1
ATOM 665 O O . THR A 1 85 ? 7.337 1.112 -6.938 1.00 97.69 85 THR A O 1
ATOM 668 N N . MET A 1 86 ? 8.868 2.388 -7.942 1.00 98.12 86 MET A N 1
ATOM 669 C CA . MET A 1 86 ? 8.915 3.326 -6.822 1.00 98.12 86 MET A CA 1
ATOM 670 C C . MET A 1 86 ? 7.593 4.072 -6.654 1.00 98.12 86 MET A C 1
ATOM 672 O O . MET A 1 86 ? 7.155 4.283 -5.523 1.00 98.12 86 MET A O 1
ATOM 676 N N . TRP A 1 87 ? 6.961 4.480 -7.750 1.00 97.94 87 TRP 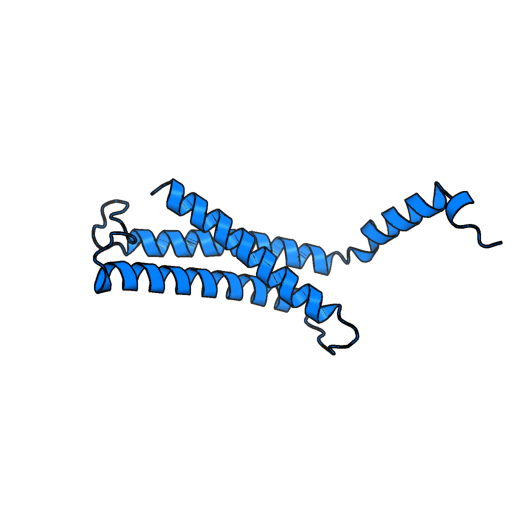A N 1
ATOM 677 C CA . TRP A 1 87 ? 5.677 5.164 -7.693 1.00 97.94 87 TRP A CA 1
ATOM 678 C C . TRP A 1 87 ? 4.540 4.227 -7.304 1.00 97.94 87 TRP A C 1
ATOM 680 O O . TRP A 1 87 ? 3.714 4.642 -6.492 1.00 97.94 87 TRP A O 1
ATOM 690 N N . ASP A 1 88 ? 4.541 2.987 -7.784 1.00 97.94 88 ASP A N 1
ATOM 691 C CA . ASP A 1 88 ? 3.572 1.959 -7.401 1.00 97.94 88 ASP A CA 1
ATOM 692 C C . ASP A 1 88 ? 3.605 1.706 -5.885 1.00 97.94 88 ASP A C 1
ATOM 694 O O . ASP A 1 88 ? 2.588 1.856 -5.200 1.00 97.94 88 ASP A O 1
ATOM 698 N N . LEU A 1 89 ? 4.798 1.514 -5.307 1.00 98.38 89 LEU A N 1
ATOM 699 C CA . LEU A 1 89 ? 4.964 1.374 -3.853 1.00 98.38 89 LEU A CA 1
ATOM 700 C C . LEU A 1 89 ? 4.592 2.641 -3.068 1.00 98.38 89 LEU A C 1
ATOM 702 O O . LEU A 1 89 ? 4.064 2.552 -1.955 1.00 98.38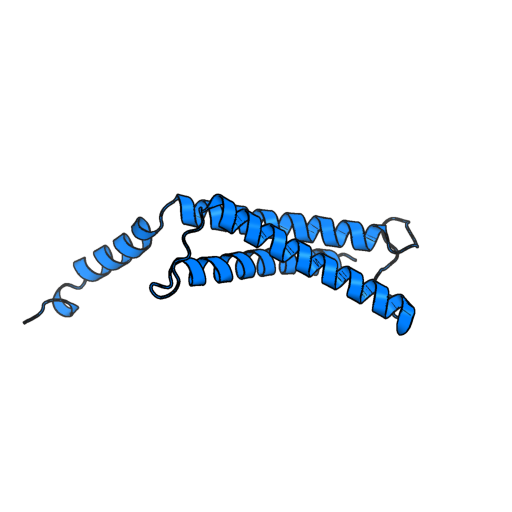 89 LEU A O 1
ATOM 706 N N . ILE A 1 90 ? 4.865 3.835 -3.607 1.00 98.50 90 ILE A N 1
ATOM 707 C CA . ILE A 1 90 ? 4.486 5.102 -2.963 1.00 98.50 90 ILE A CA 1
ATOM 708 C C . ILE A 1 90 ? 2.965 5.224 -2.893 1.00 98.50 90 ILE A C 1
ATOM 710 O O . ILE A 1 90 ? 2.426 5.590 -1.842 1.00 98.50 90 ILE A O 1
ATOM 714 N N . VAL A 1 91 ? 2.257 4.940 -3.986 1.00 98.19 91 VAL A N 1
ATOM 715 C CA . VAL A 1 91 ? 0.800 5.087 -4.002 1.00 98.19 91 VAL A CA 1
ATOM 716 C C . VAL A 1 91 ? 0.093 3.961 -3.251 1.00 98.19 91 VAL A C 1
ATOM 718 O O . VAL A 1 91 ? -0.905 4.240 -2.578 1.00 98.19 91 VAL A O 1
ATOM 721 N N . ASP A 1 92 ? 0.663 2.752 -3.228 1.00 98.19 92 ASP A N 1
ATOM 722 C CA . ASP A 1 92 ? 0.259 1.675 -2.319 1.00 98.19 92 ASP A CA 1
ATOM 723 C C . ASP A 1 92 ? 0.351 2.136 -0.860 1.00 98.19 92 ASP A C 1
ATOM 725 O O . ASP A 1 92 ? -0.609 2.006 -0.093 1.00 98.19 92 ASP A O 1
ATOM 729 N N . ALA A 1 93 ? 1.481 2.745 -0.476 1.00 98.38 93 ALA A N 1
ATOM 730 C CA . ALA A 1 93 ? 1.693 3.274 0.868 1.00 98.38 93 ALA A CA 1
ATOM 731 C C . ALA A 1 93 ? 0.661 4.349 1.227 1.00 98.38 93 ALA A C 1
ATOM 733 O O . ALA A 1 93 ? 0.088 4.325 2.318 1.00 98.38 93 ALA A O 1
ATOM 734 N N . LEU A 1 94 ? 0.398 5.296 0.325 1.00 98.44 94 LEU A N 1
ATOM 735 C CA . LEU A 1 94 ? -0.577 6.361 0.563 1.00 98.44 94 LEU A CA 1
ATOM 736 C C . LEU A 1 94 ? -1.994 5.797 0.732 1.00 98.44 94 LEU A C 1
ATOM 738 O O . LEU A 1 94 ? -2.679 6.153 1.695 1.00 98.44 94 LEU A O 1
ATOM 742 N N . GLY A 1 95 ? -2.416 4.887 -0.150 1.00 97.31 95 GLY A N 1
ATOM 743 C CA . GLY A 1 95 ? -3.714 4.217 -0.057 1.00 97.31 95 GLY A CA 1
ATOM 744 C C . GLY A 1 95 ? -3.859 3.426 1.246 1.00 97.31 95 GLY A C 1
ATOM 745 O O . GLY A 1 95 ? -4.831 3.606 1.991 1.00 97.31 95 GLY A O 1
ATOM 746 N N . ALA A 1 96 ? -2.854 2.613 1.574 1.00 97.88 96 ALA A N 1
ATOM 747 C CA . ALA A 1 96 ? -2.814 1.819 2.796 1.00 97.88 96 ALA A CA 1
ATOM 748 C C . ALA A 1 96 ? -2.817 2.688 4.060 1.00 97.88 96 ALA A C 1
ATOM 750 O O . ALA A 1 96 ? -3.506 2.369 5.031 1.00 97.88 96 ALA A O 1
ATOM 751 N N . LEU A 1 97 ? -2.082 3.804 4.062 1.00 97.75 97 LEU A N 1
ATOM 752 C CA . LEU A 1 97 ? -2.020 4.725 5.195 1.00 97.75 97 LEU A CA 1
ATOM 753 C C . LEU A 1 97 ? -3.380 5.377 5.449 1.00 97.75 97 LEU A C 1
ATOM 755 O O . LEU A 1 97 ? -3.824 5.443 6.597 1.00 97.75 97 LEU A O 1
ATOM 759 N N . LEU A 1 98 ? -4.071 5.826 4.397 1.00 97.31 98 LEU A N 1
ATOM 760 C CA . LEU A 1 98 ? -5.418 6.388 4.519 1.00 97.31 98 LEU A CA 1
ATOM 761 C C . LEU A 1 98 ? -6.399 5.362 5.104 1.00 97.31 98 LEU A C 1
ATOM 763 O O . LEU A 1 98 ? -7.135 5.684 6.044 1.00 97.31 98 LEU A O 1
ATOM 767 N N . ALA A 1 99 ? -6.363 4.120 4.614 1.00 95.12 99 ALA A N 1
ATOM 768 C CA . ALA A 1 99 ? -7.173 3.021 5.136 1.00 95.12 99 ALA A CA 1
ATOM 769 C C . ALA A 1 99 ? -6.850 2.707 6.610 1.00 95.12 99 ALA A C 1
ATOM 771 O O . ALA A 1 99 ? -7.755 2.621 7.445 1.00 95.12 99 ALA A O 1
ATOM 772 N N . ALA A 1 100 ? -5.566 2.609 6.960 1.00 95.38 100 ALA A N 1
ATOM 773 C CA . ALA A 1 100 ? -5.110 2.337 8.320 1.00 95.38 100 ALA A CA 1
ATOM 774 C C . ALA A 1 100 ? -5.504 3.454 9.299 1.00 95.38 100 ALA A C 1
ATOM 776 O O . ALA A 1 100 ? -5.990 3.174 10.396 1.00 95.38 100 ALA A O 1
ATOM 777 N N . LEU A 1 101 ? -5.365 4.726 8.907 1.00 95.69 101 LEU A N 1
ATOM 778 C CA . LEU A 1 101 ? -5.793 5.873 9.714 1.00 95.69 101 LEU A CA 1
ATOM 779 C C . LEU A 1 101 ? -7.313 5.908 9.903 1.00 95.69 101 LEU A C 1
ATOM 781 O O . LEU A 1 101 ? -7.790 6.250 10.991 1.00 95.69 101 LEU A O 1
ATOM 785 N N . TYR A 1 102 ? -8.078 5.546 8.871 1.00 93.38 102 TYR A N 1
ATOM 786 C CA . TYR A 1 102 ? -9.529 5.412 8.969 1.00 93.38 102 TYR A CA 1
ATOM 787 C C . TYR A 1 102 ? -9.919 4.304 9.959 1.00 93.38 102 TYR A C 1
ATOM 789 O O . TYR A 1 102 ? -10.681 4.564 10.895 1.00 93.38 102 TYR A O 1
ATOM 797 N N . GLY A 1 103 ? -9.336 3.108 9.827 1.00 90.69 103 GLY A N 1
ATOM 798 C CA . GLY A 1 103 ? -9.560 1.984 10.741 1.00 90.69 103 GLY A CA 1
ATOM 799 C C . GLY A 1 103 ? -9.138 2.293 12.182 1.00 90.69 103 GLY A C 1
ATOM 800 O O . GLY A 1 103 ? -9.876 2.036 13.136 1.00 90.69 103 GLY A O 1
ATOM 801 N N . TRP A 1 104 ? -7.995 2.953 12.365 1.00 92.38 104 TRP A N 1
ATOM 802 C CA . TRP A 1 104 ? -7.533 3.431 13.668 1.00 92.38 104 TRP A CA 1
ATOM 803 C C . TRP A 1 104 ? -8.532 4.384 14.326 1.00 92.38 104 TRP A C 1
ATOM 805 O O . TRP A 1 104 ? -8.877 4.224 15.501 1.00 92.38 104 TRP A O 1
ATOM 815 N N . ARG A 1 105 ? -9.022 5.377 13.567 1.00 91.06 105 ARG A N 1
ATOM 816 C CA . ARG A 1 105 ? -10.052 6.311 14.038 1.00 91.06 105 ARG A CA 1
ATOM 817 C C . ARG A 1 105 ? -11.343 5.578 14.383 1.00 91.06 105 ARG A C 1
ATOM 819 O O . ARG A 1 105 ? -11.960 5.922 15.389 1.00 91.06 105 ARG A O 1
ATOM 826 N N . TYR A 1 106 ? -11.738 4.591 13.581 1.00 86.44 106 TYR A N 1
ATOM 827 C CA . TYR A 1 106 ? -12.921 3.768 13.822 1.00 86.44 106 TYR A CA 1
ATOM 828 C C . TYR A 1 106 ? -12.833 3.033 15.169 1.00 86.44 106 TYR A C 1
ATOM 830 O O . TYR A 1 106 ? -13.744 3.156 15.991 1.00 86.44 106 TYR A O 1
ATOM 838 N N . LEU A 1 107 ? -11.704 2.372 15.450 1.00 84.69 107 LEU A N 1
ATOM 839 C CA . LEU A 1 107 ? -11.485 1.676 16.721 1.00 84.69 107 LEU A CA 1
ATOM 840 C C . LEU A 1 107 ? -11.372 2.638 17.910 1.00 84.69 107 LEU A C 1
ATOM 842 O O . LEU A 1 107 ? -11.979 2.396 18.951 1.00 84.69 107 LEU A O 1
ATOM 846 N N . ARG A 1 108 ? -10.654 3.763 17.766 1.00 85.50 108 ARG A N 1
ATOM 847 C CA . ARG A 1 108 ? -10.529 4.764 18.844 1.00 85.50 108 ARG A CA 1
ATOM 848 C C . ARG A 1 108 ? -11.841 5.456 19.184 1.00 85.50 108 ARG A C 1
ATOM 850 O O . ARG A 1 108 ? -12.053 5.811 20.338 1.00 85.50 108 ARG A O 1
ATOM 857 N N . ARG A 1 109 ? -12.714 5.670 18.197 1.00 81.00 109 ARG A N 1
ATOM 858 C CA . ARG A 1 109 ? -14.035 6.274 18.423 1.00 81.00 109 ARG A CA 1
ATOM 859 C C . ARG A 1 109 ? -15.027 5.310 19.067 1.00 81.00 109 ARG A C 1
ATOM 861 O O . ARG A 1 109 ? -16.128 5.747 19.386 1.00 81.00 109 ARG A O 1
ATOM 868 N N . GLY A 1 110 ? -14.660 4.039 19.273 1.00 62.66 110 GLY A N 1
ATOM 869 C CA . GLY A 1 110 ? -15.474 3.082 20.012 1.00 62.66 110 GLY A CA 1
ATOM 870 C C . GLY A 1 110 ? -16.901 3.019 19.472 1.00 62.66 110 GLY A C 1
ATOM 871 O O . GLY A 1 110 ? -17.850 3.229 20.228 1.00 62.66 110 GLY A O 1
ATOM 872 N N . GLN A 1 111 ? -17.072 2.743 18.170 1.00 54.72 111 GLN A N 1
ATOM 873 C CA . GLN A 1 111 ? -18.377 2.679 17.482 1.00 54.72 111 GLN A CA 1
ATOM 874 C C . GLN A 1 111 ? -19.373 1.636 18.033 1.00 54.72 111 GLN A C 1
ATOM 876 O O . GLN A 1 111 ? -20.454 1.447 17.475 1.00 54.72 111 GLN A O 1
ATOM 881 N N . ARG A 1 112 ? -19.109 1.070 19.215 1.00 52.28 112 ARG A N 1
ATOM 882 C CA . ARG A 1 112 ? -20.182 0.651 20.112 1.00 52.28 112 ARG A CA 1
ATOM 883 C C . ARG A 1 112 ? -21.198 1.770 20.353 1.00 52.28 112 ARG A C 1
ATOM 885 O O . ARG A 1 112 ? -22.341 1.420 20.558 1.00 52.28 112 ARG A O 1
ATOM 892 N N . SER A 1 113 ? -20.878 3.070 20.280 1.00 54.44 113 SER A N 1
ATOM 893 C CA . SER A 1 113 ? -21.916 4.103 20.475 1.00 54.44 113 SER A CA 1
ATOM 894 C C . SER A 1 113 ? -22.885 4.232 19.293 1.00 54.44 113 SER A C 1
ATOM 896 O O . SER A 1 113 ? -24.080 4.235 19.527 1.00 54.44 113 SER A O 1
ATOM 898 N N . LEU A 1 114 ? -22.430 4.268 18.036 1.00 63.66 114 LEU A N 1
ATOM 899 C CA . LEU A 1 114 ? -23.319 4.522 16.890 1.00 63.66 114 LEU A CA 1
ATOM 900 C C . LEU A 1 114 ? -24.166 3.311 16.509 1.00 63.66 114 LEU A C 1
ATOM 902 O O . LEU A 1 114 ? -25.369 3.454 16.314 1.00 63.66 114 LEU A O 1
ATOM 906 N N . LEU A 1 115 ? -23.571 2.116 16.455 1.00 63.06 115 LEU A N 1
ATOM 907 C CA . LEU A 1 115 ? -24.324 0.893 16.178 1.00 63.06 115 LEU A CA 1
ATOM 908 C C . LEU A 1 115 ? -25.310 0.596 17.316 1.00 63.06 115 LEU A C 1
ATOM 910 O O . LEU A 1 115 ? -26.467 0.281 17.058 1.00 63.06 115 LEU A O 1
ATOM 914 N N . ARG A 1 116 ? -24.890 0.765 18.578 1.00 62.34 116 ARG A N 1
ATOM 915 C CA . ARG A 1 116 ? -25.782 0.604 19.735 1.00 62.34 116 ARG A CA 1
ATOM 916 C C . ARG A 1 116 ? -26.834 1.701 19.788 1.00 62.34 116 ARG A C 1
ATOM 918 O O . ARG A 1 116 ? -27.967 1.367 20.063 1.00 62.34 116 ARG A O 1
ATOM 925 N N . GLN A 1 117 ? -26.525 2.951 19.442 1.00 74.00 117 GLN A N 1
ATOM 926 C CA . GLN A 1 117 ? -27.528 4.017 19.320 1.00 74.00 117 GLN A CA 1
ATOM 927 C C . GLN A 1 117 ? -28.518 3.738 18.188 1.00 74.00 117 GLN A C 1
ATOM 929 O O . GLN A 1 117 ? -29.696 4.027 18.345 1.00 74.00 117 GLN A O 1
ATOM 934 N N . LEU A 1 118 ? -28.081 3.177 17.058 1.00 75.56 118 LEU A N 1
ATOM 935 C CA . LEU A 1 118 ? -28.971 2.783 15.964 1.00 75.56 118 LEU A CA 1
ATOM 936 C C . LEU A 1 118 ? -29.870 1.617 16.373 1.00 75.56 118 LEU A C 1
ATOM 938 O O . LEU A 1 118 ? -31.073 1.682 16.147 1.00 75.56 118 LEU A O 1
ATOM 942 N N . ILE A 1 119 ? -29.316 0.596 17.028 1.00 74.38 119 ILE A N 1
ATOM 943 C CA . ILE A 1 119 ? -30.083 -0.534 17.562 1.00 74.38 119 ILE A CA 1
ATOM 944 C C . ILE A 1 119 ? -31.034 -0.056 18.669 1.00 74.38 119 ILE A C 1
ATOM 946 O O . ILE A 1 119 ? -32.208 -0.393 18.635 1.00 74.38 119 ILE A O 1
ATOM 950 N N . GLU A 1 120 ? -30.582 0.779 19.606 1.00 76.81 120 GLU A N 1
ATOM 951 C CA . GLU A 1 120 ? -31.402 1.362 20.677 1.00 76.81 120 GLU A CA 1
ATOM 952 C C . GLU A 1 120 ? -32.516 2.248 20.107 1.00 76.81 120 GLU A C 1
ATOM 954 O O . GLU A 1 120 ? -33.656 2.126 20.543 1.00 76.81 120 GLU A O 1
ATOM 959 N N . ARG A 1 121 ? -32.230 3.088 19.098 1.00 81.31 121 ARG A N 1
ATOM 960 C CA . ARG A 1 121 ? -33.243 3.891 18.385 1.00 81.31 121 ARG A CA 1
ATOM 961 C C . ARG A 1 121 ? -34.227 3.018 17.620 1.00 81.31 121 ARG A C 1
ATOM 963 O O . ARG A 1 121 ? -35.419 3.309 17.606 1.00 81.31 121 ARG A O 1
ATOM 970 N N . PHE A 1 122 ? -33.753 1.957 16.980 1.00 77.19 122 PHE A N 1
ATOM 971 C CA . PHE A 1 122 ? -34.604 1.035 16.240 1.00 77.19 122 PHE A CA 1
ATOM 972 C C . PHE A 1 122 ? -35.521 0.247 17.182 1.00 77.19 122 PHE A C 1
ATOM 974 O O . PHE A 1 122 ? -36.723 0.158 16.934 1.00 77.19 122 PHE A O 1
ATOM 981 N N . VAL A 1 123 ? -34.982 -0.264 18.291 1.00 78.81 123 VAL A N 1
ATOM 982 C CA . VAL A 1 123 ? -35.728 -0.989 19.329 1.00 78.81 123 VAL A CA 1
ATOM 983 C C . VAL A 1 123 ? -36.724 -0.063 20.033 1.00 78.81 123 VAL A C 1
ATOM 985 O O . VAL A 1 123 ? -37.872 -0.458 20.233 1.00 78.81 123 VAL A O 1
ATOM 988 N N . SER A 1 124 ? -36.339 1.180 20.351 1.00 79.25 124 SER A N 1
ATOM 989 C CA . SER A 1 124 ? -37.236 2.159 20.983 1.00 79.25 124 SER A CA 1
ATOM 990 C C . SER A 1 124 ? -38.344 2.649 20.047 1.00 79.25 124 SER A C 1
ATOM 992 O O . SER A 1 124 ? -39.453 2.906 20.509 1.00 79.25 124 SER A O 1
ATOM 994 N N . SER A 1 125 ? -38.082 2.711 18.738 1.00 86.62 125 SER A N 1
ATOM 995 C CA . SER A 1 125 ? -39.088 3.046 17.717 1.00 86.62 125 SER A CA 1
ATOM 996 C C . SER A 1 125 ? -40.020 1.873 17.392 1.00 86.62 125 SER A C 1
ATOM 998 O O . SER A 1 125 ? -41.127 2.091 16.908 1.00 86.62 125 SER A O 1
ATOM 1000 N N . ASN A 1 126 ? -39.613 0.630 17.684 1.00 84.06 126 ASN A N 1
ATOM 1001 C CA . ASN A 1 126 ? -40.382 -0.583 17.385 1.00 84.06 126 ASN A CA 1
ATOM 1002 C C . ASN A 1 126 ? -40.632 -1.461 18.629 1.00 84.06 126 ASN A C 1
ATOM 1004 O O . ASN A 1 126 ? -40.335 -2.660 18.618 1.00 84.06 126 ASN A O 1
ATOM 1008 N N . PRO A 1 127 ? -41.244 -0.927 19.702 1.00 77.06 127 PRO A N 1
ATOM 1009 C CA . PRO A 1 127 ? -41.385 -1.646 20.969 1.00 77.06 127 PRO A CA 1
ATOM 1010 C C . PRO A 1 127 ? -42.271 -2.900 20.867 1.00 77.06 127 PRO A C 1
ATOM 1012 O O . PRO A 1 127 ? -42.149 -3.807 21.686 1.00 77.06 127 PRO A O 1
ATOM 1015 N N . ARG A 1 128 ? -43.148 -2.989 19.855 1.00 79.75 128 ARG A N 1
ATOM 1016 C CA . ARG A 1 128 ? -44.014 -4.160 19.616 1.00 79.75 128 ARG A CA 1
ATOM 1017 C C . ARG A 1 128 ? -43.249 -5.400 19.142 1.00 79.75 128 ARG A C 1
ATOM 1019 O O . ARG A 1 128 ? -43.710 -6.501 19.402 1.00 79.75 128 ARG A O 1
ATOM 1026 N N . LEU A 1 129 ? -42.102 -5.230 18.481 1.00 74.88 129 LEU A N 1
ATOM 1027 C CA . LEU A 1 129 ? -41.282 -6.343 17.981 1.00 74.88 129 LEU A CA 1
ATOM 1028 C C . LEU A 1 129 ? -40.407 -6.973 19.076 1.00 74.88 129 LEU A C 1
ATOM 1030 O O . LEU A 1 129 ? -39.943 -8.098 18.918 1.00 74.88 129 LEU A O 1
ATOM 1034 N N . PHE A 1 130 ? -40.177 -6.248 20.176 1.00 71.56 130 PHE A N 1
ATOM 1035 C CA . PHE A 1 130 ? -39.203 -6.619 21.208 1.00 71.56 130 PHE A CA 1
ATOM 1036 C C . PHE A 1 130 ? -39.786 -6.702 22.626 1.00 71.56 130 PHE A C 1
ATOM 1038 O O . PHE A 1 130 ? -39.056 -7.011 23.569 1.00 71.56 130 PHE A O 1
ATOM 1045 N N . ARG A 1 131 ? -41.094 -6.470 22.807 1.00 57.81 131 ARG A N 1
ATOM 1046 C CA . ARG A 1 131 ? -41.782 -6.839 24.051 1.00 57.81 131 ARG A CA 1
ATOM 1047 C C . ARG A 1 131 ? -41.824 -8.362 24.147 1.00 57.81 131 ARG A C 1
ATOM 1049 O O . ARG A 1 131 ? -42.554 -9.008 23.404 1.00 57.81 131 ARG A O 1
ATOM 1056 N N . ARG A 1 132 ? -41.041 -8.919 25.073 1.00 55.09 132 ARG A N 1
ATOM 1057 C CA . ARG A 1 132 ? -41.261 -10.283 25.560 1.00 55.09 132 ARG A CA 1
ATOM 1058 C C . ARG A 1 132 ? -42.608 -10.301 26.284 1.00 55.09 132 ARG A C 1
ATOM 1060 O O . ARG A 1 132 ? -42.801 -9.501 27.200 1.00 55.09 132 ARG A O 1
ATOM 1067 N N . GLY A 1 133 ? -43.523 -11.139 25.801 1.00 52.66 133 GLY A N 1
ATOM 1068 C CA . GLY A 1 133 ? -44.604 -11.665 26.633 1.00 52.66 133 GLY A CA 1
ATOM 1069 C C . GLY A 1 133 ? -44.037 -12.540 27.739 1.00 52.66 133 GLY A C 1
ATOM 1070 O O . GLY A 1 133 ? -42.918 -13.073 27.540 1.00 52.66 133 GLY A O 1
#